Protein AF-A0A2T6K492-F1 (afdb_monomer)

Sequence (86 aa):
MLKLFKHYKFIRGCSVNLFLRKMTEEQKKNSDKGMVAGFNTAMFLLLINIFYHLRFDENLMSSYIIFMSAFVSSLGYVWYLNAKKE

Secondary structure (DSSP, 8-state):
--SSHHHHHHHHHHHHHHHSS---HHHHHHHHHHHHHHHHHHHHHHHHHHHHHHHHSS-SS-HHHHHHHHHHHHHHHHHHHHHTT-

Mean predicted aligned error: 10.48 Å

pLDDT: mean 81.75, std 21.17, range [38.56, 97.81]

Nearest PDB structures (foldseek):
  5hyl-assembly1_C  TM=6.510E-01  e=7.782E+00  Deinococcus radiodurans R1 = ATCC 13939 = DSM 20539

Structure (mmCIF, N/CA/C/O backbone):
data_AF-A0A2T6K492-F1
#
_entry.id   AF-A0A2T6K492-F1
#
loop_
_atom_site.group_PDB
_atom_site.id
_atom_site.type_symbol
_atom_site.label_atom_id
_atom_site.label_alt_id
_atom_site.label_comp_id
_atom_site.label_asym_id
_atom_site.label_entity_id
_atom_site.label_seq_id
_atom_site.pdbx_PDB_ins_code
_atom_site.Cartn_x
_atom_site.Cartn_y
_atom_site.Cartn_z
_atom_site.occupancy
_atom_site.B_iso_or_equiv
_atom_site.auth_seq_id
_atom_site.auth_comp_id
_atom_site.auth_asym_id
_atom_site.auth_atom_id
_atom_site.pdbx_PDB_model_num
ATOM 1 N N . MET A 1 1 ? -43.203 12.141 -20.423 1.00 44.59 1 MET A N 1
ATOM 2 C CA . MET A 1 1 ? -41.842 12.690 -20.220 1.00 44.59 1 MET A CA 1
ATOM 3 C C . MET A 1 1 ? -41.551 13.175 -18.778 1.00 44.59 1 MET A C 1
ATOM 5 O O . MET A 1 1 ? -40.515 13.775 -18.558 1.00 44.59 1 MET A O 1
ATOM 9 N N . LEU A 1 2 ? -42.394 12.880 -17.768 1.00 44.34 2 LEU A N 1
ATOM 10 C CA . LEU A 1 2 ? -42.196 13.317 -16.362 1.00 44.34 2 LEU A CA 1
ATOM 11 C C . LEU A 1 2 ? -41.924 12.176 -15.357 1.00 44.34 2 LEU A C 1
ATOM 13 O O . LEU A 1 2 ? -41.572 12.433 -14.211 1.00 44.34 2 LEU A O 1
ATOM 17 N N . LYS A 1 3 ? -42.043 10.905 -15.772 1.00 42.62 3 LYS A N 1
ATOM 18 C CA . LYS A 1 3 ? -41.798 9.741 -14.894 1.00 42.62 3 LYS A CA 1
ATOM 19 C C . LYS A 1 3 ? -40.333 9.274 -14.852 1.00 42.62 3 LYS A C 1
ATOM 21 O O . LYS A 1 3 ? -39.958 8.584 -13.915 1.00 42.62 3 LYS A O 1
ATOM 26 N N . LEU A 1 4 ? -39.490 9.699 -15.800 1.00 43.88 4 LEU A N 1
ATOM 27 C CA . LEU A 1 4 ? -38.073 9.299 -15.883 1.00 43.88 4 LEU A CA 1
ATOM 28 C C . LEU A 1 4 ? -37.132 10.117 -14.976 1.00 43.88 4 LEU A C 1
ATOM 30 O O . LEU A 1 4 ? -36.060 9.642 -14.617 1.00 43.88 4 LEU A O 1
ATOM 34 N N . PHE A 1 5 ? -37.538 11.311 -14.530 1.00 40.12 5 PHE A N 1
ATOM 35 C CA . PHE A 1 5 ? -36.691 12.165 -13.683 1.00 40.12 5 PHE A CA 1
ATOM 36 C C . PHE A 1 5 ? -36.718 11.808 -12.191 1.00 40.12 5 PHE A C 1
ATOM 38 O O . PHE A 1 5 ? -35.786 12.147 -11.462 1.00 40.12 5 PHE A O 1
ATOM 45 N N . LYS A 1 6 ? -37.747 11.094 -11.713 1.00 39.59 6 LYS A N 1
ATOM 46 C CA . LYS A 1 6 ? -37.842 10.717 -10.290 1.00 39.59 6 LYS A CA 1
ATOM 47 C C . LYS A 1 6 ? -36.820 9.644 -9.897 1.00 39.59 6 LYS A C 1
ATOM 49 O O . LYS A 1 6 ? -36.309 9.682 -8.782 1.00 39.59 6 LYS A O 1
ATOM 54 N N . HIS A 1 7 ? -36.457 8.750 -10.820 1.00 42.59 7 HIS A N 1
ATOM 55 C CA . HIS A 1 7 ? -35.493 7.680 -10.547 1.00 42.59 7 HIS A CA 1
ATOM 56 C C . HIS A 1 7 ? -34.037 8.170 -10.457 1.00 42.59 7 HIS A C 1
ATOM 58 O O . HIS A 1 7 ? -33.270 7.657 -9.646 1.00 42.59 7 HIS A O 1
ATOM 64 N N . TYR A 1 8 ? -33.661 9.215 -11.203 1.00 41.47 8 TYR A N 1
ATOM 65 C CA . TYR A 1 8 ? -32.288 9.745 -11.199 1.00 41.47 8 TYR A CA 1
ATOM 66 C C . TYR A 1 8 ? -31.899 10.485 -9.909 1.00 41.47 8 TYR A C 1
ATOM 68 O O . TYR A 1 8 ? -30.714 10.571 -9.581 1.00 41.47 8 TYR A O 1
ATOM 76 N N . LYS A 1 9 ? -32.876 11.018 -9.161 1.00 38.56 9 LYS A N 1
ATOM 77 C CA . LYS A 1 9 ? -32.621 11.728 -7.895 1.00 38.56 9 LYS A CA 1
ATOM 78 C C . LYS A 1 9 ? -32.422 10.770 -6.713 1.00 38.56 9 LYS A C 1
ATOM 80 O O . LYS A 1 9 ? -31.723 11.116 -5.769 1.00 38.56 9 LYS A O 1
ATOM 85 N N . PHE A 1 10 ? -32.977 9.558 -6.792 1.00 44.81 10 PHE A N 1
ATOM 86 C CA . PHE A 1 10 ? -32.833 8.529 -5.758 1.00 44.81 10 PHE A CA 1
ATOM 87 C C . PHE A 1 10 ? -31.439 7.877 -5.779 1.00 44.81 10 PHE A C 1
ATOM 89 O O . PHE A 1 10 ? -30.830 7.676 -4.732 1.00 44.81 10 PHE A O 1
ATOM 96 N N . ILE A 1 11 ? -30.876 7.647 -6.971 1.00 49.81 11 ILE A N 1
ATOM 97 C CA . ILE A 1 11 ? -29.554 7.013 -7.128 1.00 49.81 11 ILE A CA 1
ATOM 98 C C . ILE A 1 11 ? -28.421 7.953 -6.666 1.00 49.81 11 ILE A C 1
ATOM 100 O O . ILE A 1 11 ? -27.485 7.512 -6.006 1.00 49.81 11 ILE A O 1
ATOM 104 N N . ARG A 1 12 ? -28.532 9.272 -6.906 1.00 44.88 12 ARG A N 1
ATOM 105 C CA . ARG A 1 12 ? -27.519 10.253 -6.460 1.00 44.88 12 ARG A CA 1
ATOM 106 C C . ARG A 1 12 ? -27.462 10.485 -4.944 1.00 44.88 12 ARG A C 1
ATOM 108 O O . ARG A 1 12 ? -26.435 10.944 -4.461 1.00 44.88 12 ARG A O 1
ATOM 115 N N . GLY A 1 13 ? -28.520 10.17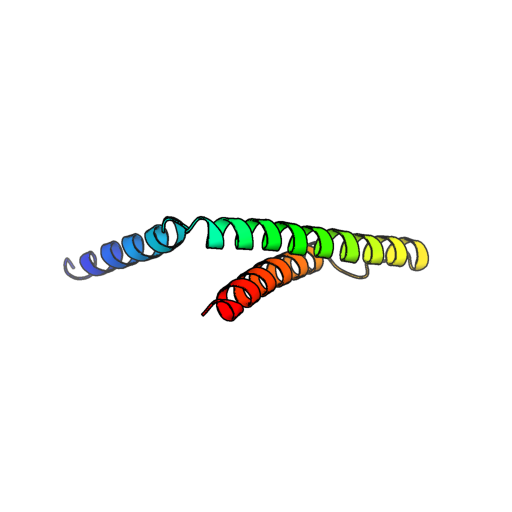1 -4.194 1.00 41.81 13 GLY A N 1
ATOM 116 C CA . GLY A 1 13 ? -28.523 10.301 -2.730 1.00 41.81 13 GLY A CA 1
ATOM 117 C C . GLY A 1 13 ? -27.881 9.114 -2.002 1.00 41.81 13 GLY A C 1
ATOM 118 O O . GLY A 1 13 ? -27.341 9.274 -0.911 1.00 41.81 13 GLY A O 1
ATOM 119 N N . CYS A 1 14 ? -27.908 7.924 -2.605 1.00 46.59 14 CYS A N 1
ATOM 120 C CA . CYS A 1 14 ? -27.431 6.695 -1.969 1.00 46.59 14 CYS A CA 1
ATOM 121 C C . CYS A 1 14 ? -25.897 6.559 -2.033 1.00 46.59 14 CYS A C 1
ATOM 123 O O . CYS A 1 14 ? -25.272 6.175 -1.047 1.00 46.59 14 CYS A O 1
ATOM 125 N N . SER A 1 15 ? -25.270 6.961 -3.146 1.00 46.94 15 SER A N 1
ATOM 126 C CA . SER A 1 15 ? -23.818 6.807 -3.327 1.00 46.94 15 SER A CA 1
ATOM 127 C C . SER A 1 15 ? -22.977 7.775 -2.488 1.00 46.94 15 SER A C 1
ATOM 129 O O . SER A 1 15 ? -21.912 7.389 -2.020 1.00 46.94 15 SER A O 1
ATOM 131 N N . VAL A 1 16 ? -23.444 9.006 -2.242 1.00 50.31 16 VAL A N 1
ATOM 132 C CA . VAL A 1 16 ? -22.702 9.982 -1.413 1.00 50.31 16 VAL A CA 1
ATOM 133 C C . VAL A 1 16 ? -22.794 9.623 0.076 1.00 50.31 16 VAL A C 1
ATOM 135 O O . VAL A 1 16 ? -21.818 9.749 0.813 1.00 50.31 16 VAL A O 1
ATOM 138 N N . ASN A 1 17 ? -23.938 9.087 0.512 1.00 48.06 17 ASN A N 1
ATOM 139 C CA . ASN A 1 17 ? -24.139 8.649 1.896 1.00 48.06 17 ASN A CA 1
ATOM 140 C C . ASN A 1 17 ? -23.278 7.440 2.286 1.00 48.06 17 ASN A C 1
ATOM 142 O O . ASN A 1 17 ? -22.995 7.266 3.469 1.00 48.06 17 ASN A O 1
ATOM 146 N N . LEU A 1 18 ? -22.823 6.633 1.321 1.00 54.06 18 LEU A N 1
ATOM 147 C CA . LEU A 1 18 ? -21.904 5.526 1.597 1.00 54.06 18 LEU A CA 1
ATOM 148 C C . LEU A 1 18 ? -20.517 6.028 2.040 1.00 54.06 18 LEU A C 1
ATOM 150 O O . LEU A 1 18 ? -19.912 5.434 2.928 1.00 54.06 18 LEU A O 1
ATOM 154 N N . PHE A 1 19 ? -20.051 7.146 1.471 1.00 52.97 19 PHE A N 1
ATOM 155 C CA . PHE A 1 19 ? -18.775 7.784 1.824 1.00 52.97 19 PHE A CA 1
ATOM 156 C C . PHE A 1 19 ? -18.873 8.702 3.050 1.00 52.97 19 PHE A C 1
ATOM 158 O O . PHE A 1 19 ? -17.874 8.937 3.721 1.00 52.97 19 PHE A O 1
ATOM 165 N N . LEU A 1 20 ? -20.074 9.193 3.370 1.00 57.53 20 LEU A N 1
ATOM 166 C CA . LEU A 1 20 ? -20.346 10.011 4.559 1.00 57.53 20 LEU A CA 1
ATOM 167 C C . LEU A 1 20 ? -20.860 9.192 5.751 1.00 57.53 20 LEU A C 1
ATOM 169 O O . LEU A 1 20 ? -21.254 9.764 6.772 1.00 57.53 20 LEU A O 1
ATOM 173 N N . ARG A 1 21 ? -20.865 7.856 5.654 1.00 67.12 21 ARG A N 1
ATOM 174 C CA . ARG A 1 21 ? -21.212 7.010 6.795 1.00 67.12 21 ARG A CA 1
ATOM 175 C C . ARG A 1 21 ? -20.187 7.253 7.897 1.00 67.12 21 ARG A C 1
ATOM 177 O O . ARG A 1 21 ? -18.992 7.054 7.690 1.00 67.12 21 ARG A O 1
ATOM 184 N N . LYS A 1 22 ? -20.660 7.664 9.077 1.00 76.00 22 LYS A N 1
ATOM 185 C CA . LYS A 1 22 ? -19.815 7.812 10.267 1.00 76.00 22 LYS A CA 1
ATOM 186 C C . LYS A 1 22 ? -19.060 6.500 10.497 1.00 76.00 22 LYS A C 1
ATOM 188 O O . LYS A 1 22 ? -19.682 5.465 10.729 1.00 76.00 22 LYS A O 1
ATOM 193 N N . MET A 1 23 ? -17.736 6.550 10.393 1.00 78.69 23 MET A N 1
ATOM 194 C CA . MET A 1 23 ? -16.877 5.445 10.801 1.00 78.69 23 MET A CA 1
ATOM 195 C C . MET A 1 23 ? -16.931 5.307 12.320 1.00 78.69 23 MET A C 1
ATOM 197 O O . MET A 1 23 ? -16.974 6.309 13.038 1.00 78.69 23 MET A O 1
ATOM 201 N N . THR A 1 24 ? -16.908 4.072 12.811 1.00 87.19 24 THR A N 1
ATOM 202 C CA . THR A 1 24 ? -16.631 3.827 14.231 1.00 87.19 24 THR A CA 1
ATOM 203 C C . THR A 1 24 ? -15.168 4.164 14.538 1.00 87.19 24 THR A C 1
ATOM 205 O O . THR A 1 24 ? -14.318 4.140 13.643 1.00 87.19 24 THR A O 1
ATOM 208 N N . GLU A 1 25 ? -14.839 4.437 15.804 1.00 88.81 25 GLU A N 1
ATOM 209 C CA . GLU A 1 25 ? -13.444 4.672 16.230 1.00 88.81 25 GLU A CA 1
ATOM 210 C C . GLU A 1 25 ? -12.515 3.509 15.839 1.00 88.81 25 GLU A C 1
ATOM 212 O O . GLU A 1 25 ? -11.348 3.692 15.493 1.00 88.81 25 GLU A O 1
ATOM 217 N N . GLU A 1 26 ? -13.054 2.292 15.818 1.00 87.44 26 GLU A N 1
ATOM 218 C CA . GLU A 1 26 ? -12.335 1.097 15.401 1.00 87.44 26 GLU A CA 1
ATOM 219 C C . GLU A 1 26 ? -12.097 1.027 13.889 1.00 87.44 26 GLU A C 1
ATOM 221 O O . GLU A 1 26 ? -10.985 0.709 13.462 1.00 87.44 26 GLU A O 1
ATOM 226 N N . GLN A 1 27 ? -13.103 1.367 13.078 1.00 87.31 27 GLN A N 1
ATOM 227 C CA . GLN A 1 27 ? -12.954 1.466 11.623 1.00 87.31 27 GLN A CA 1
ATOM 228 C C . GLN A 1 27 ? -11.945 2.547 11.248 1.00 87.31 27 GLN A C 1
ATOM 230 O O . GLN A 1 27 ? -11.122 2.328 10.361 1.00 87.31 27 GLN A O 1
ATOM 235 N N . LYS A 1 28 ? -11.952 3.672 11.968 1.00 90.38 28 LYS A N 1
ATOM 236 C CA . LYS A 1 28 ? -10.960 4.735 11.808 1.00 90.38 28 LYS A CA 1
ATOM 237 C C . LYS A 1 28 ? -9.551 4.229 12.124 1.00 90.38 28 LYS A C 1
ATOM 239 O O . LYS A 1 28 ? -8.666 4.332 11.282 1.00 90.38 28 LYS A O 1
ATOM 244 N N . LYS A 1 29 ? -9.360 3.562 13.267 1.00 93.12 29 LYS A N 1
ATOM 245 C CA . LYS A 1 29 ? -8.066 2.964 13.640 1.00 93.12 29 LYS A CA 1
ATOM 246 C C . LYS A 1 29 ? -7.578 1.924 12.624 1.00 93.12 29 LYS A C 1
ATOM 248 O O . LYS A 1 29 ? -6.384 1.849 12.344 1.00 93.12 29 LYS A O 1
ATOM 253 N N . ASN A 1 30 ? -8.474 1.095 12.092 1.00 93.12 30 ASN A N 1
ATOM 254 C CA . ASN A 1 30 ? -8.129 0.120 11.058 1.00 93.12 30 ASN A CA 1
ATOM 255 C C . ASN A 1 30 ? -7.777 0.814 9.731 1.00 93.12 30 ASN A C 1
ATOM 257 O O . ASN A 1 30 ? -6.824 0.395 9.078 1.00 93.12 30 ASN A O 1
ATOM 261 N N . SER A 1 31 ? -8.482 1.893 9.375 1.00 91.12 31 SER A N 1
ATOM 262 C CA . SER A 1 31 ? -8.180 2.734 8.211 1.00 91.12 31 SER A CA 1
ATOM 263 C C . SER A 1 31 ? -6.792 3.366 8.313 1.00 91.12 31 SER A C 1
ATOM 265 O O . SER A 1 31 ? -6.017 3.270 7.364 1.00 91.12 31 SER A O 1
ATOM 267 N N . ASP A 1 32 ? -6.435 3.926 9.472 1.00 94.38 32 ASP A N 1
ATOM 268 C CA . ASP A 1 32 ? -5.106 4.510 9.700 1.00 94.38 32 ASP A CA 1
ATOM 269 C C . ASP A 1 32 ? -4.003 3.456 9.521 1.00 94.38 32 ASP A C 1
ATOM 271 O O . ASP A 1 32 ? -3.006 3.686 8.836 1.00 94.38 32 ASP A O 1
ATOM 275 N N . LYS A 1 33 ? -4.205 2.247 10.064 1.00 94.81 33 LYS A N 1
ATOM 276 C CA . LYS A 1 33 ? -3.267 1.133 9.856 1.00 94.81 33 LYS A CA 1
ATOM 277 C C . LYS A 1 33 ? -3.190 0.698 8.389 1.00 94.81 33 LYS A C 1
ATOM 279 O O . LYS A 1 33 ? -2.107 0.365 7.917 1.00 94.81 33 LYS A O 1
ATOM 284 N N . GLY A 1 34 ? -4.315 0.708 7.676 1.00 94.19 34 GLY A N 1
ATOM 285 C CA . GLY A 1 34 ? -4.377 0.450 6.237 1.00 94.19 34 GLY A CA 1
ATOM 286 C C . GLY A 1 34 ? -3.573 1.453 5.425 1.00 94.19 34 GLY A C 1
ATOM 287 O O . GLY A 1 34 ? -2.756 1.053 4.598 1.00 94.19 34 GLY A O 1
ATOM 288 N N . MET A 1 35 ? -3.720 2.745 5.723 1.00 95.38 35 MET A N 1
ATOM 289 C CA . MET A 1 35 ? -2.932 3.802 5.085 1.00 95.38 35 MET A CA 1
ATOM 290 C C . MET A 1 35 ? -1.432 3.594 5.296 1.00 95.38 35 MET A C 1
ATOM 292 O O . MET A 1 35 ? -0.666 3.685 4.337 1.00 95.38 35 MET A O 1
ATOM 296 N N . VAL A 1 36 ? -1.015 3.252 6.519 1.00 97.12 36 VAL A N 1
ATOM 297 C CA . VAL A 1 36 ? 0.391 2.935 6.818 1.00 97.12 36 VAL A CA 1
ATOM 298 C C . VAL A 1 36 ? 0.864 1.711 6.024 1.00 97.12 36 VAL A C 1
ATOM 300 O O . VAL A 1 36 ? 1.948 1.739 5.443 1.00 97.12 36 VAL A O 1
ATOM 303 N N . ALA A 1 37 ? 0.053 0.653 5.933 1.00 96.88 37 ALA A N 1
ATOM 304 C CA . ALA A 1 37 ? 0.387 -0.535 5.145 1.00 96.88 37 ALA A CA 1
ATOM 305 C C . ALA A 1 37 ? 0.525 -0.226 3.639 1.00 96.88 37 ALA A C 1
ATOM 307 O O . ALA A 1 37 ? 1.470 -0.690 2.992 1.00 96.88 37 ALA A O 1
ATOM 308 N N . GLY A 1 38 ? -0.371 0.594 3.085 1.00 97.19 38 GLY A N 1
ATOM 309 C CA . GLY A 1 38 ? -0.297 1.053 1.696 1.00 97.19 38 GLY A CA 1
ATOM 310 C C . GLY A 1 38 ? 0.942 1.905 1.429 1.00 97.19 38 GLY A C 1
ATOM 311 O O . GLY A 1 38 ? 1.662 1.658 0.464 1.00 97.19 38 GLY A O 1
ATOM 312 N N . PHE A 1 39 ? 1.244 2.854 2.317 1.00 97.12 39 PHE A N 1
ATOM 313 C CA . PHE A 1 39 ? 2.451 3.678 2.229 1.00 97.12 39 PHE A CA 1
ATOM 314 C C . PHE A 1 39 ? 3.732 2.833 2.263 1.00 97.12 39 PHE A C 1
ATOM 316 O O . PHE A 1 39 ? 4.604 3.004 1.413 1.00 97.12 39 PHE A O 1
ATOM 323 N N . ASN A 1 40 ? 3.817 1.868 3.183 1.00 97.62 40 ASN A N 1
ATOM 324 C CA . ASN A 1 40 ? 4.958 0.954 3.262 1.00 97.62 40 ASN A CA 1
ATOM 325 C C . ASN A 1 40 ? 5.100 0.108 1.988 1.00 97.62 40 ASN A C 1
ATOM 327 O O . ASN A 1 40 ? 6.211 -0.090 1.503 1.00 97.62 40 ASN A O 1
ATOM 331 N N . THR A 1 41 ? 3.980 -0.340 1.413 1.00 97.75 41 THR A N 1
ATOM 332 C CA . THR A 1 41 ? 3.970 -1.052 0.125 1.00 97.75 41 THR A CA 1
ATOM 333 C C . THR A 1 41 ? 4.519 -0.167 -0.995 1.00 97.75 41 THR A C 1
ATOM 335 O O . THR A 1 41 ? 5.382 -0.607 -1.753 1.00 97.75 41 THR A O 1
ATOM 338 N N . ALA A 1 42 ? 4.066 1.088 -1.083 1.00 97.19 42 ALA A N 1
ATOM 339 C CA . ALA A 1 42 ? 4.550 2.037 -2.083 1.00 97.19 42 ALA A CA 1
ATOM 340 C C . ALA A 1 42 ? 6.059 2.270 -1.949 1.00 97.19 42 ALA A C 1
ATOM 342 O O . ALA A 1 42 ? 6.780 2.174 -2.939 1.00 97.19 42 ALA A O 1
ATOM 343 N N . MET A 1 43 ? 6.540 2.522 -0.729 1.00 97.75 43 MET A N 1
ATOM 344 C CA . MET A 1 43 ? 7.962 2.738 -0.455 1.00 97.75 43 MET A CA 1
ATOM 345 C C . MET A 1 43 ? 8.813 1.527 -0.839 1.00 97.75 43 MET A C 1
ATOM 347 O O . MET A 1 43 ? 9.853 1.683 -1.475 1.00 97.75 43 MET A O 1
ATOM 351 N N . PHE A 1 44 ? 8.357 0.319 -0.512 1.00 97.81 44 PHE A N 1
ATOM 352 C CA . PHE A 1 44 ? 9.062 -0.908 -0.869 1.00 97.81 44 PHE A CA 1
ATOM 353 C C . PHE A 1 44 ? 9.132 -1.121 -2.389 1.00 9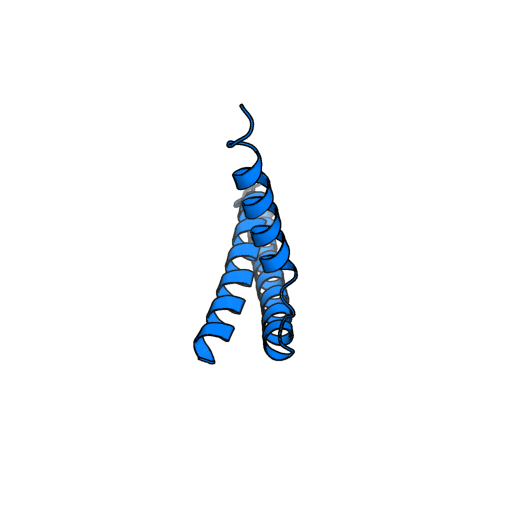7.81 44 PHE A C 1
ATOM 355 O O . PHE A 1 44 ? 10.200 -1.410 -2.927 1.00 97.81 44 PHE A O 1
ATOM 362 N N . LEU A 1 45 ? 8.018 -0.927 -3.099 1.00 97.56 45 LEU A N 1
ATOM 363 C CA . LEU A 1 45 ? 7.979 -1.067 -4.557 1.00 97.56 45 LEU A CA 1
ATOM 364 C C . LEU A 1 45 ? 8.802 0.013 -5.267 1.00 97.56 45 LEU A C 1
ATOM 366 O O . LEU A 1 45 ? 9.498 -0.293 -6.233 1.00 97.56 45 LEU A O 1
ATOM 370 N N . LEU A 1 46 ? 8.770 1.254 -4.775 1.00 96.75 46 LEU A N 1
ATOM 371 C CA . LEU A 1 46 ? 9.625 2.331 -5.277 1.00 96.75 46 LEU A CA 1
ATOM 372 C C . LEU A 1 46 ? 11.100 1.992 -5.098 1.00 96.75 46 LEU A C 1
ATOM 374 O O . LEU A 1 46 ? 11.878 2.167 -6.032 1.00 96.75 46 LEU A O 1
ATOM 378 N N . LEU A 1 47 ? 11.476 1.469 -3.930 1.00 97.00 47 LEU A N 1
ATOM 379 C CA . LEU A 1 47 ? 12.848 1.063 -3.655 1.00 97.00 47 LEU A CA 1
ATOM 380 C C . LEU A 1 47 ? 13.326 0.008 -4.661 1.00 97.00 47 LEU A C 1
ATOM 382 O O . LEU A 1 47 ? 14.393 0.164 -5.252 1.00 97.00 47 LEU A O 1
ATOM 386 N N . ILE A 1 48 ? 12.515 -1.025 -4.909 1.00 97.00 48 ILE A N 1
ATOM 387 C CA . ILE A 1 48 ? 12.814 -2.048 -5.921 1.00 97.00 48 ILE A CA 1
ATOM 388 C C . ILE A 1 48 ? 12.943 -1.414 -7.309 1.00 97.00 48 ILE A C 1
ATOM 390 O O . ILE A 1 48 ? 13.897 -1.711 -8.028 1.00 97.00 48 ILE A O 1
ATOM 394 N N . ASN A 1 49 ? 12.012 -0.533 -7.683 1.00 96.69 49 ASN A N 1
ATOM 395 C CA . ASN A 1 49 ? 12.017 0.103 -8.997 1.00 96.69 49 ASN A CA 1
ATOM 396 C C . ASN A 1 49 ? 13.275 0.963 -9.216 1.00 96.69 49 ASN A C 1
ATOM 398 O O . ASN A 1 49 ? 13.854 0.922 -10.297 1.00 96.69 49 ASN A O 1
ATOM 402 N N . ILE A 1 50 ? 13.741 1.673 -8.181 1.00 96.00 50 ILE A N 1
ATOM 403 C CA . ILE A 1 50 ? 14.986 2.457 -8.217 1.00 96.00 50 ILE A CA 1
ATOM 404 C C . ILE A 1 50 ? 16.200 1.546 -8.416 1.00 96.00 50 ILE A C 1
ATOM 406 O O . ILE A 1 50 ? 17.010 1.798 -9.303 1.00 96.00 50 ILE A O 1
ATOM 410 N N . PHE A 1 51 ? 16.335 0.476 -7.626 1.00 97.00 51 PHE A N 1
ATOM 411 C CA . PHE A 1 51 ? 17.468 -0.445 -7.773 1.00 97.00 51 PHE A CA 1
ATOM 412 C C . PHE A 1 51 ? 17.486 -1.140 -9.133 1.00 97.00 51 PHE A C 1
ATOM 414 O O . PHE A 1 51 ? 18.559 -1.358 -9.695 1.00 97.00 51 PHE A O 1
ATOM 421 N N . TYR A 1 52 ? 16.312 -1.477 -9.665 1.00 96.81 52 TYR A N 1
ATOM 422 C CA . TYR A 1 52 ? 16.206 -2.050 -10.998 1.00 96.81 52 TYR A CA 1
ATOM 423 C C . TYR A 1 52 ? 16.658 -1.048 -12.064 1.00 96.81 52 TYR A C 1
ATOM 425 O O . TYR A 1 52 ? 17.501 -1.384 -12.893 1.00 96.81 52 TYR A O 1
ATOM 433 N N . H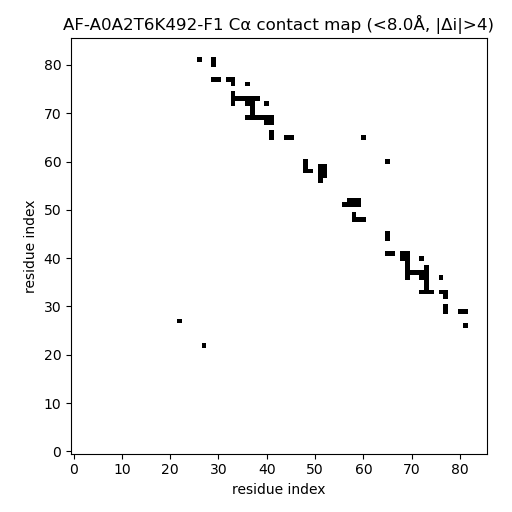IS A 1 53 ? 16.192 0.198 -11.979 1.00 95.69 53 HIS A N 1
ATOM 434 C CA . HIS A 1 53 ? 16.598 1.251 -12.905 1.00 95.69 53 HIS A CA 1
ATOM 435 C C . HIS A 1 53 ? 18.102 1.532 -12.855 1.00 95.69 53 HIS A C 1
ATOM 437 O O . HIS A 1 53 ? 18.739 1.607 -13.897 1.00 95.69 53 HIS A O 1
ATOM 443 N N . LEU A 1 54 ? 18.713 1.555 -11.669 1.00 96.12 54 LEU A N 1
ATOM 444 C CA . LEU A 1 54 ? 20.167 1.720 -11.546 1.0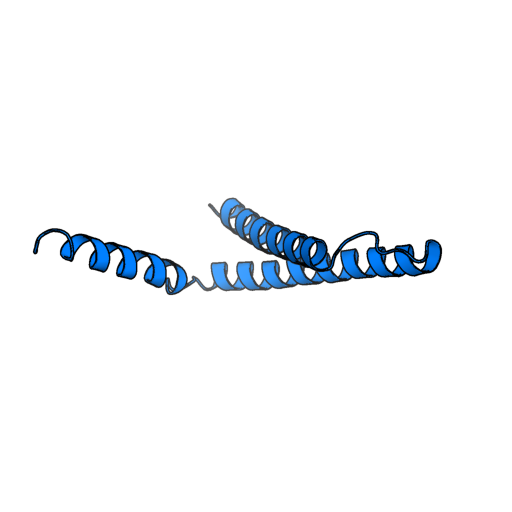0 96.12 54 LEU A CA 1
ATOM 445 C C . LEU A 1 54 ? 20.971 0.569 -12.168 1.00 96.12 54 LEU A C 1
ATOM 447 O O . LEU A 1 54 ? 22.122 0.765 -12.550 1.00 96.12 54 LEU A O 1
ATOM 451 N N . ARG A 1 55 ? 20.402 -0.639 -12.237 1.00 97.31 55 ARG A N 1
ATOM 452 C CA . ARG A 1 55 ? 21.095 -1.823 -12.761 1.00 97.31 55 ARG A CA 1
ATOM 453 C C . ARG A 1 55 ? 20.880 -2.036 -14.258 1.00 97.31 55 ARG A C 1
ATOM 455 O O . ARG A 1 55 ? 21.768 -2.584 -14.907 1.00 97.31 55 A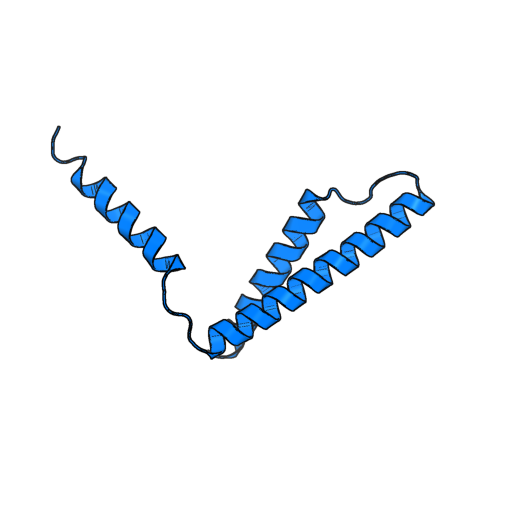RG A O 1
ATOM 462 N N . PHE A 1 56 ? 19.715 -1.662 -14.776 1.00 96.81 56 PHE A N 1
ATOM 463 C CA . PHE A 1 56 ? 19.281 -1.996 -16.135 1.00 96.81 56 PHE A CA 1
ATOM 464 C C . PHE A 1 56 ? 18.941 -0.772 -16.997 1.00 96.81 56 PHE A C 1
ATOM 466 O O . PHE A 1 56 ? 18.588 -0.953 -18.153 1.00 96.81 56 PHE A O 1
ATOM 473 N N . ASP A 1 57 ? 19.033 0.446 -16.452 1.00 93.62 57 ASP A N 1
ATOM 474 C CA . ASP A 1 57 ? 18.659 1.720 -17.097 1.00 93.62 57 ASP A CA 1
ATOM 475 C C . ASP A 1 57 ? 17.192 1.783 -17.577 1.00 93.62 57 ASP A C 1
ATOM 477 O O . ASP A 1 57 ? 16.780 2.637 -18.355 1.00 93.62 57 ASP A O 1
ATOM 481 N N . GLU A 1 58 ? 16.346 0.900 -17.042 1.00 92.25 58 GLU A N 1
ATOM 482 C CA . GLU A 1 58 ? 14.931 0.764 -17.394 1.00 92.25 58 GLU A CA 1
ATOM 483 C C . GLU A 1 58 ? 14.055 0.741 -16.137 1.00 92.25 58 GLU A C 1
ATOM 485 O O . GLU A 1 58 ? 14.496 0.343 -15.062 1.00 92.25 58 GLU A O 1
ATOM 490 N N . ASN A 1 59 ? 12.790 1.152 -16.245 1.00 90.75 59 ASN A N 1
ATOM 491 C CA . ASN A 1 59 ? 11.847 1.051 -15.129 1.00 90.75 59 ASN A CA 1
ATOM 492 C C . ASN A 1 59 ? 11.207 -0.342 -15.097 1.00 90.75 59 ASN A C 1
ATOM 494 O O . ASN A 1 59 ? 10.594 -0.756 -16.078 1.00 90.75 59 ASN A O 1
ATOM 498 N N . LEU A 1 60 ? 11.272 -1.028 -13.952 1.00 94.56 60 LEU A N 1
ATOM 499 C CA . LEU A 1 60 ? 10.606 -2.322 -13.757 1.00 94.56 60 LEU A CA 1
ATOM 500 C C . LEU A 1 60 ? 9.080 -2.181 -13.758 1.00 94.56 60 LEU A C 1
ATOM 502 O O . LEU A 1 60 ? 8.361 -3.018 -14.300 1.00 94.56 60 LEU A O 1
ATOM 506 N N . MET A 1 61 ? 8.580 -1.138 -13.095 1.00 95.31 61 MET A N 1
ATOM 507 C CA . MET A 1 61 ? 7.158 -0.874 -12.915 1.00 95.31 61 MET A CA 1
ATOM 508 C C . MET A 1 61 ? 6.850 0.583 -13.239 1.00 95.31 61 MET A C 1
ATOM 510 O O . MET A 1 61 ? 7.604 1.493 -12.899 1.00 95.31 61 MET A O 1
ATOM 514 N N . SER A 1 62 ? 5.691 0.823 -13.851 1.00 95.69 62 SER A N 1
ATOM 515 C CA . SER A 1 62 ? 5.184 2.184 -14.009 1.00 95.69 62 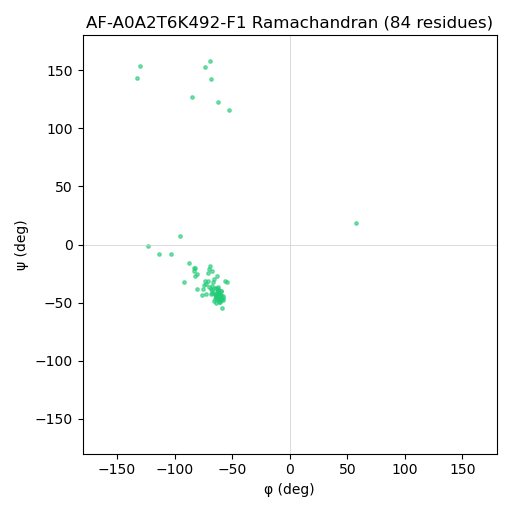SER A CA 1
ATOM 516 C C . SER A 1 62 ? 4.665 2.730 -12.676 1.00 95.69 62 SER A C 1
ATOM 518 O O . SER A 1 62 ? 4.164 1.985 -11.827 1.00 95.69 62 SER A O 1
ATOM 520 N N . SER A 1 63 ? 4.695 4.054 -12.510 1.00 93.69 63 SER A N 1
ATOM 521 C CA . SER A 1 63 ? 4.162 4.723 -11.314 1.00 93.69 63 SER A CA 1
ATOM 522 C C . SER A 1 63 ? 2.688 4.386 -11.051 1.00 93.69 63 SER A C 1
ATOM 524 O O . SER A 1 63 ? 2.271 4.292 -9.900 1.00 93.69 63 SER A O 1
ATOM 526 N N . TYR A 1 64 ? 1.906 4.145 -12.110 1.00 96.06 64 TYR A N 1
ATOM 527 C CA . TYR A 1 64 ? 0.512 3.707 -12.004 1.00 96.06 64 TYR A CA 1
ATOM 528 C C . TYR A 1 64 ? 0.385 2.329 -11.338 1.00 96.06 64 TYR A C 1
ATOM 530 O O . TYR A 1 64 ? -0.454 2.149 -10.456 1.00 96.06 64 TYR A O 1
ATOM 53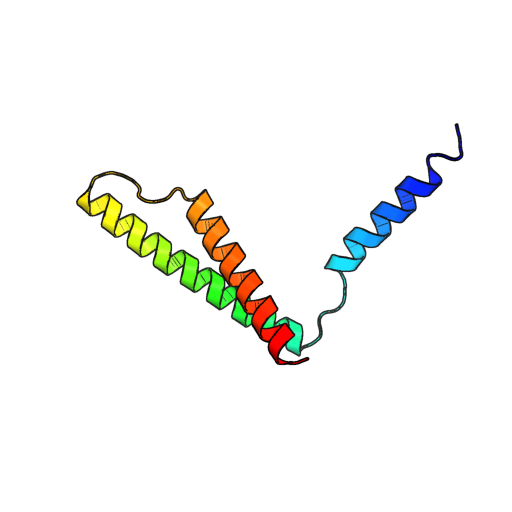8 N N . ILE A 1 65 ? 1.241 1.369 -11.710 1.00 96.69 65 ILE A N 1
ATOM 539 C CA . ILE A 1 65 ? 1.245 0.019 -11.123 1.00 96.69 65 ILE A CA 1
ATOM 540 C C . ILE A 1 65 ? 1.646 0.076 -9.647 1.00 96.69 65 ILE A C 1
ATOM 542 O O . ILE A 1 65 ? 1.011 -0.575 -8.816 1.00 96.69 65 ILE A O 1
ATOM 546 N N . ILE A 1 66 ? 2.651 0.888 -9.309 1.00 96.31 66 ILE A N 1
ATOM 547 C CA . ILE A 1 66 ? 3.097 1.085 -7.923 1.00 96.31 66 ILE A CA 1
ATOM 548 C C . ILE A 1 66 ? 1.959 1.673 -7.080 1.00 96.31 66 ILE A C 1
ATOM 550 O O . ILE A 1 66 ? 1.647 1.152 -6.007 1.00 96.31 66 ILE A O 1
ATOM 554 N N . PHE A 1 67 ? 1.296 2.715 -7.589 1.00 96.62 67 PHE A N 1
ATOM 555 C CA . PHE A 1 67 ? 0.160 3.342 -6.918 1.00 96.62 67 PHE A CA 1
ATOM 556 C C . PHE A 1 67 ? -0.998 2.360 -6.707 1.00 96.62 67 PHE A C 1
ATOM 558 O O . PHE A 1 67 ? -1.498 2.232 -5.589 1.00 96.62 67 PHE A O 1
ATOM 565 N N . MET A 1 68 ? -1.399 1.630 -7.751 1.00 97.19 68 MET A N 1
ATOM 566 C CA . MET A 1 68 ? -2.499 0.669 -7.649 1.00 97.19 68 MET A CA 1
ATOM 567 C C . MET A 1 68 ? -2.168 -0.484 -6.702 1.00 97.19 68 MET A C 1
ATOM 569 O O . MET A 1 68 ? -3.023 -0.887 -5.919 1.00 97.19 68 MET A O 1
ATOM 573 N N . SER A 1 69 ? -0.924 -0.961 -6.696 1.00 96.62 69 SER A N 1
ATOM 574 C CA . SER A 1 69 ? -0.472 -1.988 -5.750 1.00 96.62 69 SER A CA 1
ATOM 575 C C . SER A 1 69 ? -0.566 -1.500 -4.304 1.00 96.62 69 SER A C 1
ATOM 577 O O . SER A 1 69 ? -1.126 -2.184 -3.451 1.00 96.62 69 SER A O 1
ATOM 579 N N . ALA A 1 70 ? -0.091 -0.283 -4.025 1.00 96.75 70 ALA A N 1
ATOM 580 C CA . ALA A 1 70 ? -0.199 0.326 -2.702 1.00 96.75 70 ALA A CA 1
ATOM 581 C C . ALA A 1 70 ? -1.660 0.534 -2.267 1.00 96.75 70 ALA A C 1
ATOM 583 O O . ALA A 1 70 ? -2.012 0.283 -1.111 1.00 96.75 70 ALA A O 1
ATOM 584 N N . PHE A 1 71 ? -2.519 0.955 -3.197 1.00 96.25 71 PHE A N 1
ATOM 585 C CA . PHE A 1 71 ? -3.943 1.162 -2.952 1.00 96.25 71 PHE A CA 1
ATOM 586 C C . PHE A 1 71 ? -4.673 -0.150 -2.640 1.00 96.25 71 PHE A C 1
ATOM 588 O O . PHE A 1 71 ? -5.382 -0.235 -1.635 1.00 96.25 71 PHE A O 1
ATOM 595 N N . VAL A 1 72 ? -4.457 -1.189 -3.451 1.00 97.06 72 VAL A N 1
ATOM 596 C CA . VAL A 1 72 ? -5.040 -2.521 -3.234 1.00 97.06 72 VAL A CA 1
ATOM 597 C C . VAL A 1 72 ? -4.551 -3.115 -1.915 1.00 97.06 72 VAL A C 1
ATOM 599 O O . VAL A 1 72 ? -5.370 -3.624 -1.153 1.00 97.06 72 VAL A O 1
ATOM 602 N N . SER A 1 73 ? -3.262 -2.990 -1.588 1.00 96.00 73 SER A N 1
ATOM 603 C CA . SER A 1 73 ? -2.725 -3.441 -0.297 1.00 96.00 73 SER A CA 1
ATOM 604 C C . SER A 1 73 ? -3.349 -2.703 0.888 1.00 96.00 73 SER A C 1
ATOM 606 O O . SER A 1 73 ? -3.709 -3.339 1.878 1.00 96.00 73 SER A O 1
ATOM 608 N N . SER A 1 74 ? -3.528 -1.381 0.788 1.00 96.06 74 SER A N 1
ATOM 609 C CA . SER A 1 74 ? -4.197 -0.579 1.822 1.00 96.06 74 SER A CA 1
ATOM 610 C C . SER A 1 74 ? -5.626 -1.067 2.065 1.00 96.06 74 SER A C 1
ATOM 612 O O . SER A 1 74 ? -5.978 -1.435 3.188 1.00 96.06 74 SER A O 1
ATOM 614 N N . LEU A 1 75 ? -6.438 -1.153 1.006 1.00 94.88 75 LEU A N 1
ATOM 615 C CA . LEU A 1 75 ? -7.828 -1.600 1.111 1.00 94.88 75 LEU A CA 1
ATOM 616 C C . LEU A 1 75 ? -7.942 -3.056 1.561 1.00 94.88 75 LEU A C 1
ATOM 618 O O . LEU A 1 75 ? -8.764 -3.363 2.423 1.00 94.88 75 LEU A O 1
ATOM 622 N N . GLY A 1 76 ? -7.109 -3.941 1.013 1.00 94.69 76 GLY A N 1
ATOM 623 C CA . GLY A 1 76 ? -7.069 -5.353 1.382 1.00 94.69 76 GLY A CA 1
ATOM 624 C C . GLY A 1 76 ? -6.737 -5.541 2.860 1.00 94.69 76 GLY A C 1
ATOM 625 O O . GLY A 1 76 ? -7.373 -6.348 3.537 1.00 94.69 76 GLY A O 1
ATOM 626 N N . TYR A 1 77 ? -5.814 -4.740 3.396 1.00 95.31 77 TYR A N 1
ATOM 627 C CA . TYR A 1 77 ? -5.467 -4.776 4.814 1.00 95.31 77 TYR A CA 1
ATOM 628 C C . TYR A 1 77 ? -6.600 -4.260 5.711 1.00 95.31 77 TYR A C 1
ATOM 630 O O . TYR A 1 77 ? -6.911 -4.886 6.727 1.00 95.31 77 TYR A O 1
ATOM 638 N N . VAL A 1 78 ? -7.262 -3.159 5.331 1.00 94.12 78 VAL A N 1
ATOM 639 C CA . VAL A 1 78 ? -8.448 -2.659 6.053 1.00 94.12 78 VAL A CA 1
ATOM 640 C C . VAL A 1 78 ? -9.564 -3.700 6.045 1.00 94.12 78 VAL A C 1
ATOM 642 O O . VAL A 1 78 ? -10.161 -3.969 7.088 1.00 94.12 78 VAL A O 1
ATOM 645 N N . TRP A 1 79 ? -9.831 -4.306 4.888 1.00 93.44 79 TRP A N 1
ATOM 646 C CA . TRP A 1 79 ? -10.850 -5.338 4.742 1.00 93.44 79 TRP A CA 1
ATOM 647 C C . TRP A 1 79 ? -10.546 -6.555 5.620 1.00 93.44 79 TRP A C 1
ATOM 649 O O . TRP A 1 79 ? -11.409 -6.969 6.391 1.00 93.44 79 TRP A O 1
ATOM 659 N N . TYR A 1 80 ? -9.304 -7.045 5.606 1.00 94.81 80 TYR A N 1
ATOM 660 C CA . TYR A 1 80 ? -8.855 -8.137 6.472 1.00 94.81 80 TYR A CA 1
ATOM 661 C C . TYR A 1 80 ? -9.026 -7.818 7.966 1.00 94.81 80 TYR A C 1
ATOM 663 O O . TYR A 1 80 ? -9.540 -8.638 8.726 1.00 94.81 80 TYR A O 1
ATOM 671 N N . LEU A 1 81 ? -8.628 -6.618 8.405 1.00 92.50 81 LEU A N 1
ATOM 672 C CA . LEU A 1 81 ? -8.760 -6.217 9.809 1.00 92.50 81 LEU A CA 1
ATOM 673 C C . LEU A 1 81 ? -10.211 -6.070 10.266 1.00 92.50 81 LEU A C 1
ATOM 675 O O . LEU A 1 81 ? -10.491 -6.286 11.446 1.00 92.50 81 LEU A O 1
ATOM 679 N N . ASN A 1 82 ? -11.105 -5.666 9.367 1.00 89.75 82 ASN A N 1
ATOM 680 C CA . ASN A 1 82 ? -12.528 -5.565 9.662 1.00 89.75 82 ASN A CA 1
ATOM 681 C C . ASN A 1 82 ? -13.179 -6.955 9.687 1.00 89.75 82 ASN A C 1
ATOM 683 O O . ASN A 1 82 ? -13.903 -7.247 10.629 1.00 89.75 82 ASN A O 1
ATOM 687 N N . ALA A 1 83 ? -12.850 -7.832 8.732 1.00 90.25 83 ALA A N 1
ATOM 688 C CA . ALA A 1 83 ? -13.376 -9.198 8.665 1.00 90.25 83 ALA A CA 1
ATOM 689 C C . ALA A 1 83 ? -12.921 -10.082 9.839 1.00 90.25 83 ALA A C 1
ATOM 691 O O . ALA 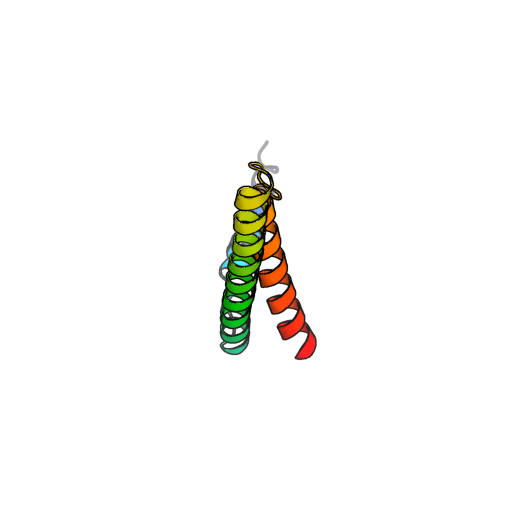A 1 83 ? -13.641 -10.977 10.249 1.00 90.25 83 ALA A O 1
ATOM 692 N N . LYS A 1 84 ? -11.736 -9.830 10.409 1.00 84.00 84 LYS A N 1
ATOM 693 C CA . LYS A 1 84 ? -11.239 -10.564 11.586 1.00 84.00 84 LYS A CA 1
ATOM 694 C C . LYS A 1 84 ? -12.018 -10.258 12.879 1.00 84.00 84 LYS A C 1
ATOM 696 O O . LYS A 1 84 ? -11.841 -10.964 13.869 1.00 84.00 84 LYS A O 1
ATOM 701 N N . LYS A 1 85 ? -12.764 -9.153 12.919 1.00 65.94 85 LYS A N 1
ATOM 702 C CA . LYS A 1 85 ? -13.456 -8.674 14.127 1.00 65.94 85 LYS A CA 1
ATOM 703 C C . LYS A 1 85 ? -14.959 -8.948 14.126 1.00 65.94 85 LYS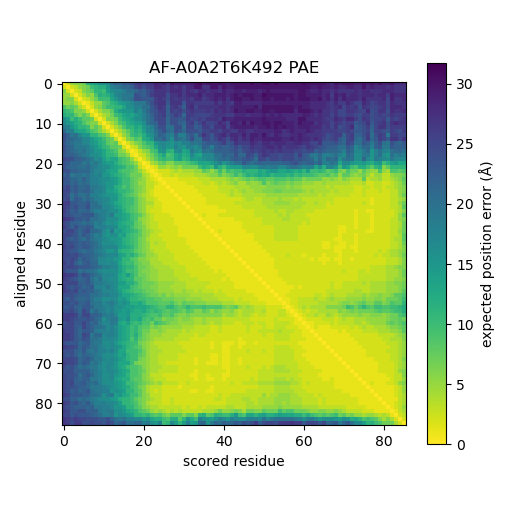 A C 1
ATOM 705 O O . LYS A 1 85 ? -15.588 -8.702 15.152 1.00 65.94 85 LYS A O 1
ATOM 710 N N . GLU A 1 86 ? -15.498 -9.417 13.003 1.00 51.94 86 GLU A N 1
ATOM 711 C CA . GLU A 1 86 ? -16.813 -10.068 12.928 1.00 51.94 86 GLU A CA 1
ATOM 712 C C . GLU A 1 86 ? -16.692 -11.534 13.362 1.00 51.94 86 GLU A C 1
ATOM 714 O O . GLU A 1 86 ? -17.639 -12.013 14.024 1.00 51.94 86 GLU A O 1
#

Radius of gyration: 19.72 Å; Cα contacts (8 Å, |Δi|>4): 47; chains: 1; bounding box: 63×24×36 Å

Solvent-accessible surface area (backbone atoms only — not comparable to full-atom values): 4828 Å² total; per-residue (Å²): 140,75,76,72,63,63,60,61,59,57,58,63,57,54,64,56,47,66,77,65,50,82,69,51,76,65,56,49,54,40,44,55,52,11,51,52,49,12,51,53,44,33,55,51,49,49,51,53,32,50,56,41,22,76,74,67,82,42,75,78,61,54,72,66,57,43,51,50,50,14,50,50,48,14,51,51,46,28,50,50,59,54,63,76,74,110

Foldseek 3Di:
DPPVVVVVVVVVVVVVVVVVPDDDPQLVVQLVVLLVQLVVQLVVQVVVQVVCCVVPVDGPDDPVVSNVRSVCSSVVSSVVSVVVVD